Protein AF-A0A6A3JTX8-F1 (afdb_monomer_lite)

Radius of gyration: 49.93 Å; chains: 1; bounding box: 90×34×142 Å

Secondary structure (DSSP, 8-state):
---HHHHHHHHHHHHHHHHHHHHHHHHHHHHHHHHHHHHHHHHHHHHHHHHHHHHHHHHHHHHHHHHHHHHHHHHHHHHHHHHHHHHHHHHHHHHHHHHHHHHHTSTTHHHHHHHHHHHHHHTTSS---------------------

pLDDT: mean 86.21, std 19.25, range [38.44, 98.69]

Structure (mmCIF, N/CA/C/O backbone):
data_AF-A0A6A3JTX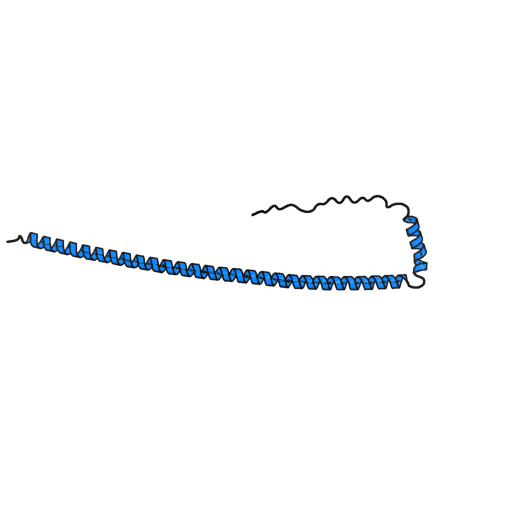8-F1
#
_entry.id   AF-A0A6A3JTX8-F1
#
loop_
_atom_site.group_PDB
_atom_site.id
_atom_site.type_symbol
_atom_site.label_atom_id
_atom_site.label_alt_id
_atom_site.label_comp_id
_atom_site.label_asym_id
_atom_site.label_entity_id
_atom_site.label_seq_id
_atom_site.pdbx_PDB_ins_code
_atom_site.Cartn_x
_atom_site.Cartn_y
_atom_site.Cartn_z
_atom_site.occupancy
_atom_site.B_iso_or_equiv
_atom_site.auth_seq_id
_atom_site.auth_comp_id
_atom_site.auth_asym_id
_atom_site.auth_atom_id
_atom_site.pdbx_PDB_model_num
ATOM 1 N N . MET A 1 1 ? 46.547 14.216 -71.319 1.00 57.12 1 MET A N 1
ATOM 2 C CA . MET A 1 1 ? 46.721 13.071 -70.399 1.00 57.12 1 MET A CA 1
ATOM 3 C C . MET A 1 1 ? 46.597 13.601 -68.983 1.00 57.12 1 MET A C 1
ATOM 5 O O . MET A 1 1 ? 47.344 14.509 -68.645 1.00 57.12 1 MET A O 1
ATOM 9 N N . GLU A 1 2 ? 45.640 13.118 -68.191 1.00 65.12 2 GLU A N 1
ATOM 10 C CA . GLU A 1 2 ? 45.572 13.474 -66.766 1.00 65.12 2 GLU A CA 1
ATOM 11 C C . GLU A 1 2 ? 46.778 12.906 -66.007 1.00 65.12 2 GLU A C 1
ATOM 13 O O . GLU A 1 2 ? 47.207 11.778 -66.258 1.00 65.12 2 GLU A O 1
ATOM 18 N N . SER A 1 3 ? 47.325 13.686 -65.069 1.00 81.56 3 SER A N 1
ATOM 19 C CA . SER A 1 3 ? 48.439 13.247 -64.223 1.00 81.56 3 SER A CA 1
ATOM 20 C C . SER A 1 3 ? 48.014 12.058 -63.343 1.00 81.56 3 SER A C 1
ATOM 22 O O . SER A 1 3 ? 47.000 12.154 -62.640 1.00 81.56 3 SER A O 1
ATOM 24 N N . PRO A 1 4 ? 48.803 10.968 -63.284 1.00 80.81 4 PRO A N 1
ATOM 25 C CA . PRO A 1 4 ? 48.540 9.811 -62.420 1.00 80.81 4 PRO A CA 1
ATOM 26 C C . PRO A 1 4 ? 48.347 10.178 -60.941 1.00 80.81 4 PRO A C 1
ATOM 28 O O . PRO A 1 4 ? 47.614 9.505 -60.212 1.00 80.81 4 PRO A O 1
ATOM 31 N N . PHE A 1 5 ? 48.976 11.270 -60.497 1.00 84.31 5 PHE A N 1
ATOM 32 C CA . PHE A 1 5 ? 48.828 11.797 -59.144 1.00 84.31 5 PHE A CA 1
ATOM 33 C C . PHE A 1 5 ? 47.414 12.327 -58.882 1.00 84.31 5 PHE A C 1
ATOM 35 O O . PHE A 1 5 ? 46.828 11.980 -57.858 1.00 84.31 5 PHE A O 1
ATOM 42 N N . HIS A 1 6 ? 46.828 13.088 -59.813 1.00 85.12 6 HIS A N 1
ATOM 43 C CA . HIS A 1 6 ? 45.470 13.625 -59.661 1.00 85.12 6 HIS A CA 1
ATOM 44 C C . HIS A 1 6 ? 44.418 12.512 -59.627 1.00 85.12 6 HIS A C 1
ATOM 46 O O . HIS A 1 6 ? 43.535 12.531 -58.771 1.00 85.12 6 HIS A O 1
ATOM 52 N N . SER A 1 7 ? 44.574 11.474 -60.456 1.00 88.56 7 SER A N 1
ATOM 53 C CA . SER A 1 7 ? 43.700 10.292 -60.416 1.00 88.56 7 SER A CA 1
ATOM 54 C C . SER A 1 7 ? 43.767 9.565 -59.064 1.00 88.56 7 SER A C 1
ATOM 56 O O . SER A 1 7 ? 42.744 9.161 -58.503 1.00 88.56 7 SER A O 1
ATOM 58 N N . ARG A 1 8 ? 44.971 9.427 -58.490 1.00 91.00 8 ARG A N 1
ATOM 59 C CA . ARG A 1 8 ? 45.164 8.766 -57.191 1.00 91.00 8 ARG A CA 1
ATOM 60 C C . ARG A 1 8 ? 44.580 9.583 -56.039 1.00 91.00 8 ARG A C 1
ATOM 62 O O . ARG A 1 8 ? 43.933 9.004 -55.169 1.00 91.00 8 ARG A O 1
ATOM 69 N N . VAL A 1 9 ? 44.764 10.903 -56.059 1.00 93.69 9 VAL A N 1
ATOM 70 C CA . VAL A 1 9 ? 44.169 11.825 -55.080 1.00 93.69 9 VAL A CA 1
ATOM 71 C C . VAL A 1 9 ? 42.642 11.782 -55.160 1.00 93.69 9 VAL A C 1
ATOM 73 O O . VAL A 1 9 ? 42.001 11.593 -54.131 1.00 93.69 9 VAL A O 1
ATOM 76 N N . GLY A 1 10 ? 42.050 11.815 -56.359 1.00 94.19 10 GLY A N 1
ATOM 77 C CA . GLY A 1 10 ? 40.594 11.713 -56.529 1.00 94.19 10 GLY A CA 1
ATOM 78 C C . GLY A 1 10 ? 39.995 10.425 -55.946 1.00 94.19 10 GLY A C 1
ATOM 79 O O . GLY A 1 10 ? 38.945 10.458 -55.309 1.00 94.19 10 GLY A O 1
ATOM 80 N N . LYS A 1 11 ? 40.687 9.283 -56.079 1.00 94.50 11 LYS A N 1
ATOM 81 C CA . LYS A 1 11 ? 40.272 8.010 -55.452 1.00 94.50 11 LYS A CA 1
ATOM 82 C C . LYS A 1 11 ? 40.367 8.025 -53.926 1.00 94.50 11 LYS A C 1
ATOM 84 O O . LYS A 1 11 ? 39.624 7.307 -53.264 1.00 94.50 11 LYS A O 1
ATOM 89 N N . VAL A 1 12 ? 41.325 8.755 -53.359 1.00 96.19 12 VAL A N 1
ATOM 90 C CA . VAL A 1 12 ? 41.446 8.905 -51.901 1.00 96.19 12 VAL A CA 1
ATOM 91 C C . VAL A 1 12 ? 40.333 9.803 -51.379 1.00 96.19 12 VAL A C 1
ATOM 93 O O . VAL A 1 12 ? 39.649 9.399 -50.448 1.00 96.19 12 VAL A O 1
ATOM 96 N N . VAL A 1 13 ? 40.099 10.950 -52.022 1.00 96.75 13 VAL A N 1
ATOM 97 C CA . VAL A 1 13 ? 39.017 11.877 -51.659 1.00 96.75 13 VAL A CA 1
ATOM 98 C C . VAL A 1 13 ? 37.669 11.162 -51.669 1.00 96.75 13 VAL A C 1
ATOM 100 O O . VAL A 1 13 ? 36.964 11.218 -50.672 1.00 96.75 13 VAL A O 1
ATOM 103 N N . ARG A 1 14 ? 37.361 10.400 -52.728 1.00 96.50 14 ARG A N 1
ATOM 104 C CA . ARG A 1 14 ? 36.105 9.638 -52.799 1.00 96.50 14 ARG A CA 1
ATOM 105 C C . ARG A 1 14 ? 35.955 8.647 -51.643 1.00 96.50 14 ARG A C 1
ATOM 107 O O . ARG A 1 14 ? 34.937 8.658 -50.978 1.00 96.50 14 ARG A O 1
ATOM 114 N N . ARG A 1 15 ? 37.001 7.870 -51.337 1.00 97.44 15 ARG A N 1
ATOM 115 C CA . ARG A 1 15 ? 36.975 6.921 -50.208 1.00 97.44 15 ARG A CA 1
ATOM 116 C C . ARG A 1 15 ? 36.782 7.599 -48.853 1.00 97.44 15 ARG A C 1
ATOM 118 O O . ARG A 1 15 ? 36.198 6.997 -47.962 1.00 97.44 15 ARG A O 1
ATOM 125 N N . ILE A 1 16 ? 37.319 8.807 -48.681 1.00 97.38 16 ILE A N 1
ATOM 126 C CA . ILE A 1 16 ? 37.116 9.590 -47.459 1.00 97.38 16 ILE A CA 1
ATOM 127 C C . ILE A 1 16 ? 35.659 10.047 -47.378 1.00 97.38 16 ILE A C 1
ATOM 129 O O . ILE A 1 16 ? 35.053 9.864 -46.331 1.00 97.38 16 ILE A O 1
ATOM 133 N N . SER A 1 17 ? 35.097 10.579 -48.468 1.00 97.81 17 SER A N 1
ATOM 134 C CA . SER A 1 17 ? 33.680 10.957 -48.537 1.00 97.81 17 SER A CA 1
ATOM 135 C C . SER A 1 17 ? 32.763 9.772 -48.239 1.00 97.81 17 SER A C 1
ATOM 137 O O . SER A 1 17 ? 31.964 9.865 -47.319 1.00 97.81 17 SER A O 1
ATOM 139 N N . ASP A 1 18 ? 32.970 8.629 -48.900 1.00 98.06 18 ASP A N 1
ATOM 140 C CA . ASP A 1 18 ? 32.164 7.422 -48.676 1.00 98.06 18 ASP A CA 1
ATOM 141 C C . ASP A 1 18 ? 32.202 6.983 -47.198 1.00 98.06 18 ASP A C 1
ATOM 143 O O . ASP A 1 18 ? 31.198 6.555 -46.634 1.00 98.06 18 ASP A O 1
ATOM 147 N N . LYS A 1 19 ? 33.367 7.107 -46.541 1.00 98.06 19 LYS A N 1
ATOM 148 C CA . LYS A 1 19 ? 33.506 6.786 -45.115 1.00 98.06 19 LYS A CA 1
ATOM 149 C C . LYS A 1 19 ? 32.852 7.810 -44.198 1.00 98.06 19 LYS A C 1
ATOM 151 O O . LYS A 1 19 ? 32.363 7.418 -43.144 1.00 98.06 19 LYS A O 1
ATOM 156 N N . LEU A 1 20 ? 32.863 9.090 -44.561 1.00 98.00 20 LEU A N 1
ATOM 157 C CA . LEU A 1 20 ? 32.146 10.119 -43.810 1.00 98.00 20 LEU A CA 1
ATOM 158 C C . LEU A 1 20 ? 30.639 9.868 -43.864 1.00 98.00 20 LEU A C 1
ATOM 160 O O . LEU A 1 20 ? 30.017 9.865 -42.806 1.00 98.00 20 LEU A O 1
ATOM 164 N N . ASP A 1 21 ? 30.100 9.552 -45.041 1.00 98.12 21 ASP A N 1
ATOM 165 C CA . ASP A 1 21 ? 28.678 9.235 -45.217 1.00 98.12 21 ASP A CA 1
ATOM 166 C C . ASP A 1 21 ? 28.279 7.987 -44.404 1.00 98.12 21 ASP A C 1
ATOM 168 O O . ASP A 1 21 ? 27.245 7.965 -43.738 1.00 98.12 21 ASP A O 1
ATOM 172 N N . GLU A 1 22 ? 29.128 6.953 -44.392 1.00 98.31 22 GLU A N 1
ATOM 173 C CA . GLU A 1 22 ? 28.915 5.741 -43.588 1.00 98.31 22 GLU A CA 1
ATOM 174 C C . GLU A 1 22 ? 28.920 6.034 -42.079 1.00 98.31 22 GLU A C 1
ATOM 176 O O . GLU A 1 22 ? 28.073 5.523 -41.343 1.00 98.31 22 GLU A O 1
ATOM 181 N N . TYR A 1 23 ? 29.853 6.866 -41.600 1.00 98.38 23 TYR A N 1
ATOM 182 C CA . TYR A 1 23 ? 29.888 7.261 -40.191 1.00 98.38 23 TYR A CA 1
ATOM 183 C C . TYR A 1 23 ? 28.702 8.140 -39.808 1.00 98.38 23 TYR A C 1
ATOM 185 O O . TYR A 1 23 ? 28.153 7.961 -38.722 1.00 98.38 23 TYR A O 1
ATOM 193 N N . GLU A 1 24 ? 28.297 9.067 -40.674 1.00 98.44 24 GLU A N 1
ATOM 194 C CA . GLU A 1 24 ? 27.121 9.904 -40.452 1.00 98.44 24 GLU A CA 1
ATOM 195 C C . GLU A 1 24 ? 25.865 9.039 -40.315 1.00 98.44 24 GLU A C 1
ATOM 197 O O . GLU A 1 24 ? 25.154 9.154 -39.315 1.00 98.44 24 GLU A O 1
ATOM 202 N N . ALA A 1 25 ? 25.654 8.099 -41.242 1.00 98.25 25 ALA A N 1
ATOM 203 C CA . ALA A 1 25 ? 24.542 7.156 -41.177 1.00 98.25 25 ALA A CA 1
ATOM 204 C C . ALA A 1 25 ? 24.569 6.327 -39.880 1.00 98.25 25 ALA A C 1
ATOM 206 O O . ALA A 1 25 ? 23.567 6.255 -39.170 1.00 98.25 25 ALA A O 1
ATOM 207 N N . ALA A 1 26 ? 25.729 5.775 -39.511 1.00 98.44 26 ALA A N 1
ATOM 208 C CA . ALA A 1 26 ? 25.868 4.977 -38.293 1.00 98.44 26 ALA A CA 1
ATOM 209 C C . ALA A 1 26 ? 25.581 5.782 -37.012 1.00 98.44 26 ALA A C 1
ATOM 211 O O . ALA A 1 26 ? 24.988 5.263 -36.062 1.00 98.44 26 ALA A O 1
ATOM 212 N N . VAL A 1 27 ? 25.991 7.053 -36.969 1.00 98.44 27 VAL A N 1
ATOM 213 C CA . VAL A 1 27 ? 25.709 7.948 -35.840 1.00 98.44 27 VAL A CA 1
ATOM 214 C C . VAL A 1 27 ? 24.215 8.247 -35.757 1.00 98.44 27 VAL A C 1
ATOM 216 O O . VAL A 1 27 ? 23.648 8.156 -34.667 1.00 98.44 27 VAL A O 1
ATOM 219 N N . VAL A 1 28 ? 23.567 8.559 -36.883 1.00 98.50 28 VAL A N 1
ATOM 220 C CA . VAL A 1 28 ? 22.118 8.800 -36.938 1.00 98.50 28 VAL A CA 1
ATOM 221 C C . VAL A 1 28 ? 21.345 7.573 -36.452 1.00 98.50 28 VAL A C 1
ATOM 223 O O . VAL A 1 28 ? 20.520 7.703 -35.546 1.00 98.50 28 VAL A O 1
ATOM 226 N N . ASP A 1 29 ? 21.666 6.384 -36.963 1.00 98.56 29 ASP A N 1
ATOM 227 C CA . ASP A 1 29 ? 21.023 5.130 -36.556 1.00 98.56 29 ASP A CA 1
ATOM 228 C C . ASP A 1 29 ? 21.189 4.867 -35.054 1.00 98.56 29 ASP A C 1
ATOM 230 O O . ASP A 1 29 ? 20.232 4.512 -34.357 1.00 98.56 29 ASP A O 1
ATOM 234 N N . HIS A 1 30 ? 22.390 5.100 -34.515 1.00 98.50 30 HIS A N 1
ATOM 235 C CA . HIS A 1 30 ? 22.645 4.944 -33.087 1.00 98.50 30 HIS A CA 1
ATOM 236 C C . HIS A 1 30 ? 21.848 5.951 -32.243 1.00 98.50 30 HIS A C 1
ATOM 238 O O . HIS A 1 30 ? 21.279 5.580 -31.213 1.00 98.50 30 HIS A O 1
ATOM 244 N N . TYR A 1 31 ? 21.765 7.216 -32.667 1.00 98.50 31 TYR A N 1
ATOM 245 C CA . TYR A 1 31 ? 20.957 8.228 -31.980 1.00 98.50 31 TYR A CA 1
ATOM 246 C C . TYR A 1 31 ? 19.473 7.860 -31.959 1.00 98.50 31 TYR A C 1
ATOM 248 O O . TYR A 1 31 ? 18.834 7.985 -30.910 1.00 98.50 31 TYR A O 1
ATOM 256 N N . VAL A 1 32 ? 18.937 7.361 -33.076 1.00 98.56 32 VAL A N 1
ATOM 257 C CA . VAL A 1 32 ? 17.554 6.872 -33.155 1.00 98.56 32 VAL A CA 1
ATOM 258 C C . VAL A 1 32 ? 17.347 5.708 -32.186 1.00 98.56 32 VAL A C 1
ATOM 260 O O . VAL A 1 32 ? 16.447 5.764 -31.346 1.00 98.56 32 VAL A O 1
ATOM 263 N N . ALA A 1 33 ? 18.226 4.702 -32.210 1.00 98.62 33 ALA A N 1
ATOM 264 C CA . ALA A 1 33 ? 18.126 3.536 -31.333 1.00 98.62 33 ALA A CA 1
ATOM 265 C C . ALA A 1 33 ? 18.173 3.908 -29.837 1.00 98.62 33 ALA A C 1
ATOM 267 O O . ALA A 1 33 ? 17.398 3.385 -29.026 1.00 98.62 33 ALA A O 1
ATOM 268 N N . VAL A 1 34 ? 19.051 4.842 -29.453 1.00 98.62 34 VAL A N 1
ATOM 269 C CA . VAL A 1 34 ? 19.121 5.360 -28.078 1.00 98.62 34 VAL A CA 1
ATOM 270 C C . VAL A 1 34 ? 17.844 6.116 -27.710 1.00 98.62 34 VAL A C 1
ATOM 272 O O . VAL A 1 34 ? 17.304 5.893 -26.624 1.00 98.62 34 VAL A O 1
ATOM 275 N N . GLY A 1 35 ? 17.325 6.965 -28.602 1.00 98.69 35 GLY A N 1
ATOM 276 C CA . GLY A 1 35 ? 16.077 7.701 -28.386 1.00 98.69 35 GLY A CA 1
ATOM 277 C C . GLY A 1 35 ? 14.874 6.779 -28.166 1.00 98.69 35 GLY A C 1
ATOM 278 O O . GLY A 1 35 ? 14.095 6.968 -27.225 1.00 98.69 35 GLY A O 1
ATOM 279 N N . GLU A 1 36 ? 14.756 5.722 -28.969 1.00 98.62 36 GLU A N 1
ATOM 280 C CA . GLU A 1 36 ? 13.719 4.700 -28.806 1.00 98.62 36 GLU A CA 1
ATOM 281 C C . GLU A 1 36 ? 13.867 3.932 -27.488 1.00 98.62 36 GLU A C 1
ATOM 283 O O . GLU A 1 36 ? 12.884 3.697 -26.779 1.00 98.62 36 GLU A O 1
ATOM 288 N N . SER A 1 37 ? 15.098 3.558 -27.125 1.00 98.50 37 SER A N 1
ATOM 289 C CA . SER A 1 37 ? 15.391 2.862 -25.868 1.00 98.50 37 SER A CA 1
ATOM 290 C C . SER A 1 37 ? 15.043 3.714 -24.643 1.00 98.50 37 SER A C 1
ATOM 292 O O . SER A 1 37 ? 14.426 3.220 -23.688 1.00 98.50 37 SER A O 1
ATOM 294 N N . LEU A 1 38 ? 15.370 5.008 -24.685 1.00 98.56 38 LEU A N 1
ATOM 295 C CA . LEU A 1 38 ? 15.036 5.963 -23.635 1.00 98.56 38 LEU A CA 1
ATOM 296 C C . LEU A 1 38 ? 13.519 6.127 -23.503 1.00 98.56 38 LEU A C 1
ATOM 298 O O . LEU A 1 38 ? 12.987 6.006 -22.400 1.00 98.56 38 LEU A O 1
ATOM 302 N N . THR A 1 39 ? 12.816 6.309 -24.623 1.00 98.56 39 THR A N 1
ATOM 303 C CA . THR A 1 39 ? 11.349 6.432 -24.654 1.00 98.56 3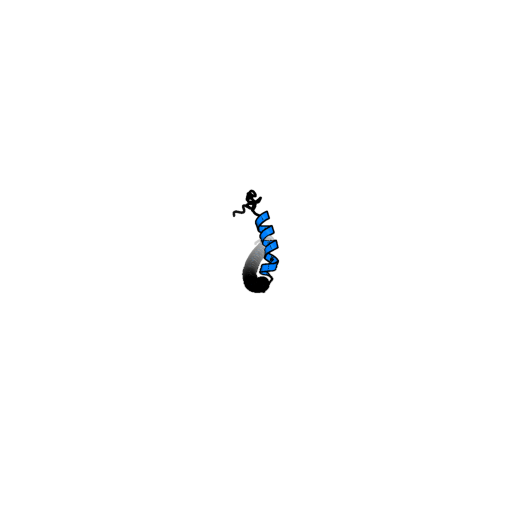9 THR A CA 1
ATOM 304 C C . THR A 1 39 ? 10.674 5.190 -24.070 1.00 98.56 39 THR A C 1
ATOM 306 O O . THR A 1 39 ? 9.797 5.291 -23.208 1.00 98.56 39 THR A O 1
ATOM 309 N N . ARG A 1 40 ? 11.133 3.996 -24.466 1.00 98.56 40 ARG A N 1
ATOM 310 C CA . ARG A 1 40 ? 10.622 2.715 -23.958 1.00 98.56 40 ARG A CA 1
ATOM 311 C C . ARG A 1 40 ? 10.876 2.554 -22.460 1.00 98.56 40 ARG A C 1
ATOM 313 O O . ARG A 1 40 ? 10.002 2.099 -21.720 1.00 98.56 40 ARG A O 1
ATOM 320 N N . THR A 1 41 ? 12.064 2.934 -21.998 1.00 98.44 41 THR A N 1
ATOM 321 C CA . THR A 1 41 ? 12.422 2.863 -20.577 1.00 98.44 41 THR A CA 1
ATOM 322 C C . THR A 1 41 ? 11.584 3.826 -19.748 1.00 98.44 41 THR A C 1
ATOM 324 O O . THR A 1 41 ? 11.070 3.424 -18.704 1.00 98.44 41 THR A O 1
ATOM 327 N N . HIS A 1 42 ? 11.389 5.051 -20.234 1.00 98.50 42 HIS A N 1
ATOM 328 C CA . HIS A 1 42 ? 10.546 6.053 -19.595 1.00 98.50 42 HIS A CA 1
ATOM 329 C C . HIS A 1 42 ? 9.098 5.564 -19.449 1.00 98.50 42 HIS A C 1
ATOM 331 O O . HIS A 1 42 ? 8.549 5.616 -18.349 1.00 98.50 42 HIS A O 1
ATOM 337 N N . GLY A 1 43 ? 8.507 5.005 -20.515 1.00 98.62 43 GLY A N 1
ATOM 338 C CA . GLY A 1 43 ? 7.167 4.407 -20.463 1.00 98.62 43 GLY A CA 1
ATOM 339 C C . GLY A 1 43 ? 7.062 3.315 -19.397 1.00 98.62 43 GLY A C 1
ATOM 340 O O . GLY A 1 43 ? 6.243 3.403 -18.489 1.00 98.62 43 GLY A O 1
ATOM 341 N N . ARG A 1 44 ? 7.991 2.352 -19.405 1.00 98.56 44 ARG A N 1
ATOM 342 C CA . ARG A 1 44 ? 8.008 1.257 -18.422 1.00 98.56 44 ARG A CA 1
ATOM 343 C C . ARG A 1 44 ? 8.155 1.742 -16.975 1.00 98.56 44 ARG A C 1
ATOM 345 O O . ARG A 1 44 ? 7.590 1.130 -16.070 1.00 98.56 44 ARG A O 1
ATOM 352 N N . VAL A 1 45 ? 8.949 2.785 -16.730 1.00 98.62 45 VAL A N 1
ATOM 353 C CA . VAL A 1 45 ? 9.095 3.373 -15.387 1.00 98.62 45 VAL A CA 1
ATOM 354 C C . VAL A 1 45 ? 7.794 4.046 -14.959 1.00 98.62 45 VAL A C 1
ATOM 356 O O . VAL A 1 45 ? 7.331 3.791 -13.849 1.00 98.62 45 VAL A O 1
ATOM 359 N N . LYS A 1 46 ? 7.171 4.830 -15.844 1.00 98.56 46 LYS A N 1
ATOM 360 C CA . LYS A 1 46 ? 5.875 5.470 -15.593 1.00 98.56 46 LYS A CA 1
ATOM 361 C C . LYS A 1 46 ? 4.779 4.443 -15.285 1.00 98.56 46 LYS A C 1
ATOM 363 O O . LYS A 1 46 ? 4.055 4.596 -14.303 1.00 98.56 46 LYS A O 1
ATOM 368 N N . ASP A 1 47 ? 4.694 3.367 -16.060 1.00 98.50 47 ASP A N 1
ATOM 369 C CA . ASP A 1 47 ? 3.685 2.316 -15.869 1.00 98.50 47 ASP A CA 1
ATOM 370 C C . ASP A 1 47 ? 3.885 1.569 -14.544 1.00 98.50 47 ASP A C 1
ATOM 372 O O . ASP A 1 47 ? 2.934 1.255 -13.826 1.00 98.50 47 ASP A O 1
ATOM 376 N N . LYS A 1 48 ? 5.144 1.314 -14.165 1.00 98.44 48 LYS A N 1
ATOM 377 C CA . LYS A 1 48 ? 5.461 0.722 -12.860 1.00 98.44 48 LYS A CA 1
ATOM 378 C C . LYS A 1 48 ? 5.104 1.650 -11.708 1.00 98.44 48 LYS A C 1
ATOM 380 O O . LYS A 1 48 ? 4.564 1.172 -10.715 1.00 98.44 48 LYS A O 1
ATOM 385 N N . LEU A 1 49 ? 5.411 2.940 -11.838 1.00 98.50 49 LEU A N 1
ATOM 386 C CA . LEU A 1 49 ? 5.114 3.935 -10.814 1.00 98.50 49 LEU A CA 1
ATOM 387 C C . LEU A 1 49 ? 3.604 4.040 -10.585 1.00 98.50 49 LEU A C 1
ATOM 389 O O . LEU A 1 49 ? 3.155 3.849 -9.462 1.00 98.50 49 LEU A O 1
ATOM 393 N N . THR A 1 50 ? 2.829 4.220 -11.655 1.00 98.38 50 THR A N 1
ATOM 394 C CA . THR A 1 50 ? 1.357 4.287 -11.595 1.00 98.38 50 THR A CA 1
ATOM 395 C C . THR A 1 50 ? 0.739 3.007 -11.029 1.00 98.38 50 THR A C 1
ATOM 397 O O . THR A 1 50 ? -0.146 3.060 -10.180 1.00 98.38 50 THR A O 1
ATOM 400 N N . THR A 1 51 ? 1.253 1.835 -11.414 1.00 98.56 51 THR A N 1
ATOM 401 C CA . THR A 1 51 ? 0.808 0.555 -10.837 1.00 98.56 51 THR A CA 1
ATOM 402 C C . THR A 1 51 ? 1.084 0.482 -9.334 1.00 98.56 51 THR A C 1
ATOM 404 O O . THR A 1 51 ? 0.265 -0.034 -8.574 1.00 98.56 51 THR A O 1
ATOM 407 N N . HIS A 1 52 ? 2.253 0.950 -8.892 1.00 98.38 52 HIS A N 1
ATOM 408 C CA . HIS A 1 52 ? 2.632 0.908 -7.483 1.00 98.38 52 HIS A CA 1
ATOM 409 C C . HIS A 1 52 ? 1.832 1.913 -6.648 1.00 98.38 52 HIS A C 1
ATOM 411 O O . HIS A 1 52 ? 1.420 1.588 -5.538 1.00 98.38 52 HIS A O 1
ATOM 417 N N . GLU A 1 53 ? 1.572 3.097 -7.199 1.00 98.50 53 GLU A N 1
ATOM 418 C CA . GLU A 1 53 ? 0.707 4.117 -6.609 1.00 98.50 53 GLU A CA 1
ATOM 419 C C . GLU A 1 53 ? -0.714 3.582 -6.404 1.00 98.50 53 GLU A C 1
ATOM 421 O O . GLU A 1 53 ? -1.226 3.623 -5.287 1.00 98.50 53 GLU A O 1
ATOM 426 N N . GLN A 1 54 ? -1.304 2.949 -7.425 1.00 98.44 54 GLN A N 1
ATOM 427 C CA . GLN A 1 54 ? -2.636 2.352 -7.303 1.00 98.44 54 GLN A CA 1
ATOM 428 C C . GLN A 1 54 ? -2.678 1.235 -6.253 1.00 98.44 54 GLN A C 1
ATOM 430 O O . GLN A 1 54 ? -3.614 1.155 -5.459 1.00 98.44 54 GLN A O 1
ATOM 435 N N . LYS A 1 55 ? -1.665 0.358 -6.230 1.00 98.44 55 LYS A N 1
ATOM 436 C CA . LYS A 1 55 ? -1.578 -0.707 -5.220 1.00 98.44 55 LYS A CA 1
ATOM 437 C C . LYS A 1 55 ? -1.485 -0.140 -3.809 1.00 98.44 55 LYS A C 1
ATOM 439 O O . LYS A 1 55 ? -2.105 -0.694 -2.905 1.00 98.44 55 LYS A O 1
ATOM 444 N N . LEU A 1 56 ? -0.718 0.933 -3.628 1.00 98.50 56 LEU A N 1
ATOM 445 C CA . LEU A 1 56 ? -0.572 1.585 -2.335 1.00 98.50 56 LEU A CA 1
ATOM 446 C C . LEU A 1 56 ? -1.880 2.256 -1.902 1.00 98.50 56 LEU A C 1
ATOM 448 O O . LEU A 1 56 ? -2.291 2.037 -0.768 1.00 98.50 56 LEU A O 1
ATOM 452 N N . SER A 1 57 ? -2.561 2.976 -2.801 1.00 98.38 57 SER A N 1
ATOM 453 C CA . SER A 1 57 ? -3.882 3.569 -2.529 1.00 98.38 57 SER A CA 1
ATOM 454 C C . SER A 1 57 ? -4.878 2.507 -2.071 1.00 98.38 57 SER A C 1
ATOM 456 O O . SER A 1 57 ? -5.423 2.598 -0.975 1.00 98.38 57 SER A O 1
ATOM 458 N N . ASN A 1 58 ? -5.014 1.423 -2.843 1.00 98.31 58 ASN A N 1
ATOM 459 C CA . ASN A 1 58 ? -5.922 0.326 -2.506 1.00 98.31 58 ASN A CA 1
ATOM 460 C C . ASN A 1 58 ? -5.578 -0.317 -1.152 1.00 98.31 58 ASN A C 1
ATOM 462 O O . ASN A 1 58 ? -6.464 -0.756 -0.421 1.00 98.31 58 ASN A O 1
ATOM 466 N N . HIS A 1 59 ? -4.287 -0.421 -0.819 1.00 98.31 59 HIS A N 1
ATOM 467 C CA . HIS A 1 59 ? -3.860 -0.993 0.453 1.00 98.31 59 HIS A CA 1
ATOM 468 C C . HIS A 1 59 ? -4.167 -0.067 1.635 1.00 98.31 59 HIS A C 1
ATOM 470 O O . HIS A 1 59 ? -4.603 -0.551 2.677 1.00 98.31 59 HIS A O 1
ATOM 476 N N . ILE A 1 60 ? -3.977 1.244 1.467 1.00 98.38 60 ILE A N 1
ATOM 477 C CA . ILE A 1 60 ? -4.337 2.251 2.471 1.00 98.38 60 ILE A CA 1
ATOM 478 C C . ILE A 1 60 ? -5.846 2.220 2.718 1.00 98.38 60 ILE A C 1
ATOM 480 O O . ILE A 1 60 ? -6.251 2.029 3.860 1.00 98.38 60 ILE A O 1
ATOM 484 N N . GLU A 1 61 ? -6.662 2.283 1.665 1.00 98.12 61 GLU A N 1
ATOM 485 C CA . GLU A 1 61 ? -8.128 2.217 1.767 1.00 98.12 61 GLU A CA 1
ATOM 486 C C . GLU A 1 61 ? -8.593 0.946 2.495 1.00 98.12 61 GLU A C 1
ATOM 488 O O . GLU A 1 61 ? -9.464 0.987 3.366 1.00 98.12 61 GLU A O 1
ATOM 493 N N . HIS A 1 62 ? -7.979 -0.199 2.183 1.00 98.25 62 HIS A N 1
ATOM 494 C CA . HIS A 1 62 ? -8.290 -1.456 2.856 1.00 98.25 62 HIS A CA 1
ATOM 495 C C . HIS A 1 62 ? -7.925 -1.431 4.347 1.00 98.25 62 HIS A C 1
ATOM 497 O O . HIS A 1 62 ? -8.713 -1.880 5.182 1.00 98.25 62 HIS A O 1
ATOM 503 N N . CYS A 1 63 ? -6.747 -0.907 4.692 1.00 97.88 63 CYS A N 1
ATOM 504 C CA . CYS A 1 63 ? -6.301 -0.777 6.077 1.00 97.88 63 CYS A CA 1
ATOM 505 C C . CYS A 1 63 ? -7.193 0.184 6.871 1.00 97.88 63 CYS A C 1
ATOM 507 O O . CYS A 1 63 ? -7.583 -0.138 7.992 1.00 97.88 63 CYS A O 1
ATOM 509 N N . GLU A 1 64 ? -7.561 1.325 6.291 1.00 98.31 64 GLU A N 1
ATOM 510 C CA . GLU A 1 64 ? -8.482 2.284 6.901 1.00 98.31 64 GLU A CA 1
ATOM 511 C C . GLU A 1 64 ? -9.843 1.641 7.177 1.00 98.31 64 GLU A C 1
ATOM 513 O O . GLU A 1 64 ? -10.336 1.700 8.305 1.00 98.31 64 GLU A O 1
ATOM 518 N N . ALA A 1 65 ? -10.412 0.938 6.193 1.00 98.06 65 ALA A N 1
ATOM 519 C CA . ALA A 1 65 ? -11.671 0.222 6.366 1.00 98.06 65 ALA A CA 1
ATOM 520 C C . ALA A 1 65 ? -11.578 -0.860 7.457 1.00 98.06 65 ALA A C 1
ATOM 522 O O . ALA A 1 65 ? -12.484 -0.993 8.281 1.00 98.06 65 ALA A O 1
ATOM 523 N N . ALA A 1 66 ? -10.478 -1.617 7.502 1.00 98.31 66 ALA A N 1
ATOM 524 C CA . ALA A 1 66 ? -10.257 -2.635 8.526 1.00 98.31 66 ALA A CA 1
ATOM 525 C C . ALA A 1 66 ? -10.169 -2.027 9.937 1.00 98.31 66 ALA A C 1
ATOM 527 O O . ALA A 1 66 ? -10.781 -2.552 10.870 1.00 98.31 66 ALA A O 1
ATOM 528 N N . ILE A 1 67 ? -9.461 -0.903 10.090 1.00 98.19 67 ILE A N 1
ATOM 529 C CA . ILE A 1 67 ? -9.350 -0.179 11.362 1.00 98.19 67 ILE A CA 1
ATOM 530 C C . ILE A 1 67 ? -10.718 0.342 11.798 1.00 98.19 67 ILE A C 1
ATOM 532 O O . ILE A 1 67 ? -11.115 0.108 12.938 1.00 98.19 67 ILE A O 1
ATOM 536 N N . VAL A 1 68 ? -11.462 0.998 10.903 1.00 98.38 68 VAL A N 1
ATOM 537 C CA . VAL A 1 68 ? -12.806 1.514 11.203 1.00 98.38 68 VAL A CA 1
ATO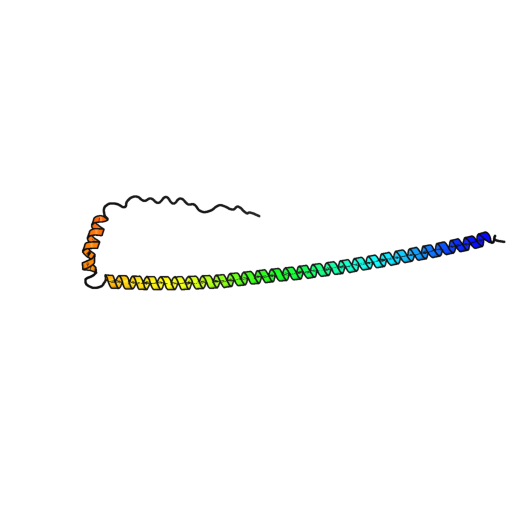M 538 C C . VAL A 1 68 ? -13.727 0.383 11.648 1.00 98.38 68 VAL A C 1
ATOM 540 O O . VAL A 1 68 ? -14.351 0.487 12.701 1.00 98.38 68 VAL A O 1
ATOM 543 N N . ASN A 1 69 ? -13.758 -0.729 10.913 1.00 98.19 69 ASN A N 1
ATOM 544 C CA . ASN A 1 69 ? -14.583 -1.883 11.268 1.00 98.19 69 ASN A CA 1
ATOM 545 C C . ASN A 1 69 ? -14.201 -2.466 12.636 1.00 98.19 69 ASN A C 1
ATOM 547 O O . ASN A 1 69 ? -15.077 -2.775 13.445 1.00 98.19 69 ASN A O 1
ATOM 551 N N . SER A 1 70 ? -12.900 -2.577 12.921 1.00 98.12 70 SER A N 1
ATOM 552 C CA . SER A 1 70 ? -12.412 -3.052 14.218 1.00 98.12 70 SER A CA 1
ATOM 553 C C . SER A 1 70 ? -12.806 -2.107 15.354 1.00 98.12 70 SER A C 1
ATOM 555 O O . SER A 1 70 ? -13.270 -2.566 16.395 1.00 98.12 70 SER A O 1
ATOM 557 N N . CYS A 1 71 ? -12.638 -0.796 15.173 1.00 97.62 71 CYS A N 1
ATOM 558 C CA . CYS A 1 71 ? -13.006 0.205 16.172 1.00 97.62 71 CYS A CA 1
ATOM 559 C C . CYS A 1 71 ? -14.513 0.202 16.445 1.00 97.62 71 CYS A C 1
ATOM 561 O O . CYS A 1 71 ? -14.913 0.223 17.607 1.00 97.62 71 CYS A O 1
ATOM 563 N N . THR A 1 72 ? -15.338 0.117 15.399 1.00 98.19 72 THR A N 1
ATOM 564 C CA . THR A 1 72 ? -16.797 0.016 15.526 1.00 98.19 72 THR A CA 1
ATOM 565 C C . THR A 1 72 ? -17.189 -1.232 16.308 1.00 98.19 72 THR A C 1
ATOM 567 O O . THR A 1 72 ? -17.885 -1.122 17.313 1.00 98.19 72 THR A O 1
ATOM 570 N N . SER A 1 73 ? -16.667 -2.404 15.931 1.00 98.25 73 SER A N 1
ATOM 571 C CA . SER A 1 73 ? -16.966 -3.661 16.627 1.00 98.25 73 SER A CA 1
ATOM 572 C C . SER A 1 73 ? -16.551 -3.618 18.103 1.00 98.25 73 SER A C 1
ATOM 574 O O . SER A 1 73 ? -17.330 -3.984 18.985 1.00 98.25 73 SER A O 1
ATOM 576 N N . VAL A 1 74 ? -15.349 -3.116 18.406 1.00 98.44 74 VAL A N 1
ATOM 577 C CA . VAL A 1 74 ? -14.890 -2.954 19.794 1.00 98.44 74 VAL A CA 1
ATOM 578 C C . VAL A 1 74 ? -15.781 -1.970 20.560 1.00 98.44 74 VAL A C 1
ATOM 580 O O . VAL A 1 74 ? -16.137 -2.243 21.708 1.00 98.44 74 VAL A O 1
ATOM 583 N N . GLY A 1 75 ? -16.179 -0.860 19.937 1.00 98.44 75 GLY A N 1
ATOM 584 C CA . GLY A 1 75 ? -17.086 0.130 20.522 1.00 98.44 75 GLY A CA 1
ATOM 585 C C . GLY A 1 75 ? -18.470 -0.440 20.849 1.00 98.44 75 GLY A C 1
ATOM 586 O O . GLY A 1 75 ? -19.000 -0.200 21.938 1.00 98.44 75 GLY A O 1
ATOM 587 N N . GLU A 1 76 ? -19.032 -1.254 19.957 1.00 98.38 76 GLU A N 1
ATOM 588 C CA . GLU A 1 76 ? -20.296 -1.966 20.176 1.00 98.38 76 GLU A CA 1
ATOM 589 C C . GLU A 1 76 ? -20.183 -2.968 21.333 1.00 98.38 76 GLU A C 1
ATOM 591 O O . GLU A 1 76 ? -21.014 -2.968 22.246 1.00 98.38 76 GLU A O 1
ATOM 596 N N . HIS A 1 77 ? -19.118 -3.775 21.362 1.00 98.31 77 HIS A N 1
ATOM 597 C CA . HIS A 1 77 ? -18.869 -4.721 22.453 1.00 98.31 77 HIS A CA 1
ATOM 598 C C . HIS A 1 77 ? -18.684 -4.028 23.807 1.00 98.31 77 HIS A C 1
ATOM 600 O O . HIS A 1 77 ? -19.156 -4.536 24.835 1.00 98.31 77 HIS A O 1
ATOM 606 N N . LEU A 1 78 ? -18.015 -2.874 23.824 1.00 98.44 78 LEU A N 1
ATOM 607 C CA . LEU A 1 78 ? -17.819 -2.081 25.031 1.00 98.44 78 LEU A CA 1
ATOM 608 C C . LEU A 1 78 ? -19.148 -1.510 25.534 1.00 98.44 78 LEU A C 1
ATOM 610 O O . LEU A 1 78 ? -19.467 -1.684 26.710 1.00 98.44 78 LEU A O 1
ATOM 614 N N . THR A 1 79 ? -19.948 -0.922 24.641 1.00 98.19 79 THR A N 1
ATOM 615 C CA . THR A 1 79 ? -21.291 -0.405 24.955 1.00 98.19 79 THR A CA 1
ATOM 616 C C . THR A 1 79 ? -22.178 -1.506 25.533 1.00 98.19 79 THR A C 1
ATOM 618 O O . THR A 1 79 ? -22.727 -1.355 26.625 1.00 98.19 79 THR A O 1
ATOM 621 N N . HIS A 1 80 ? -22.230 -2.668 24.878 1.00 98.38 80 HIS A N 1
ATOM 622 C CA . HIS A 1 80 ? -23.013 -3.806 25.357 1.00 98.38 80 HIS A CA 1
ATOM 623 C C . HIS A 1 80 ? -22.541 -4.309 26.732 1.00 98.38 80 HIS A C 1
ATOM 625 O O . HIS A 1 80 ? -23.335 -4.642 27.616 1.00 98.38 80 HIS A O 1
ATOM 631 N N . THR A 1 81 ? -21.224 -4.349 26.950 1.00 98.25 81 THR A N 1
ATOM 632 C CA . THR A 1 81 ? -20.656 -4.748 28.242 1.00 98.25 81 THR A CA 1
ATOM 633 C C . THR A 1 81 ? -21.006 -3.746 29.338 1.00 98.25 81 THR A C 1
ATOM 635 O O . THR A 1 81 ? -21.354 -4.166 30.445 1.00 98.25 81 THR A O 1
ATOM 638 N N . GLN A 1 82 ? -20.945 -2.449 29.037 1.00 98.44 82 GLN A N 1
ATOM 639 C CA . GLN A 1 82 ? -21.302 -1.374 29.956 1.00 98.44 82 GLN A CA 1
ATOM 640 C C . GLN A 1 82 ? -22.775 -1.454 30.371 1.00 98.44 82 GLN A C 1
ATOM 642 O O . GLN A 1 82 ? -23.066 -1.403 31.566 1.00 98.44 82 GLN A O 1
ATOM 647 N N . GLU A 1 83 ? -23.694 -1.641 29.423 1.00 98.44 83 GLU A N 1
ATOM 648 C CA . GLU A 1 83 ? -25.126 -1.812 29.710 1.00 98.44 83 GLU A CA 1
ATOM 649 C C . GLU A 1 83 ? -25.374 -3.012 30.624 1.00 98.44 83 GLU A C 1
ATOM 651 O O . GLU A 1 83 ? -25.978 -2.885 31.689 1.00 98.44 83 GLU A O 1
ATOM 656 N N . ARG A 1 84 ? -24.794 -4.167 30.288 1.00 98.12 84 ARG A N 1
ATOM 657 C CA . ARG A 1 84 ? -24.931 -5.382 31.098 1.00 98.12 84 ARG A CA 1
ATOM 658 C C . ARG A 1 84 ? -24.389 -5.208 32.520 1.00 98.12 84 ARG A C 1
ATOM 660 O O . ARG A 1 84 ? -24.924 -5.794 33.463 1.00 98.12 84 ARG A O 1
ATOM 667 N N . LEU A 1 85 ? -23.295 -4.464 32.695 1.00 98.38 85 LEU A N 1
ATOM 668 C CA . LEU A 1 85 ? -22.748 -4.163 34.020 1.00 98.38 85 LEU A CA 1
ATOM 669 C C . LEU A 1 85 ? -23.659 -3.213 34.800 1.00 98.38 85 LEU A C 1
ATOM 671 O O . LEU A 1 85 ? -23.903 -3.461 35.981 1.00 98.38 85 LEU A O 1
ATOM 675 N N . LYS A 1 86 ? -24.207 -2.187 34.143 1.00 98.31 86 LYS A N 1
ATOM 676 C CA . LYS A 1 86 ? -25.185 -1.267 34.733 1.00 98.31 86 LYS A CA 1
ATOM 677 C C . LYS A 1 86 ? -26.425 -2.015 35.226 1.00 98.31 86 LYS A C 1
ATOM 679 O O . LYS A 1 86 ? -26.833 -1.830 36.369 1.00 98.31 86 LYS A O 1
ATOM 684 N N . ASP A 1 87 ? -26.962 -2.929 34.424 1.00 98.31 87 ASP A N 1
ATOM 685 C CA . ASP A 1 87 ? -28.123 -3.739 34.807 1.00 98.31 87 ASP A CA 1
ATOM 686 C C . ASP A 1 87 ? -27.831 -4.647 36.005 1.00 98.31 87 ASP A C 1
ATOM 688 O O . ASP A 1 87 ? -28.644 -4.770 36.927 1.00 98.31 87 ASP A O 1
ATOM 692 N N . LYS A 1 88 ? -26.642 -5.262 36.035 1.00 98.19 88 LYS A N 1
ATOM 693 C CA . LYS A 1 88 ? -26.196 -6.071 37.177 1.00 98.19 88 LYS A CA 1
ATOM 694 C C . LYS A 1 88 ? -26.066 -5.240 38.448 1.00 98.19 88 LYS A C 1
ATOM 696 O O . LYS A 1 88 ? -26.512 -5.703 39.498 1.00 98.19 88 LYS A O 1
ATOM 701 N N . LEU A 1 89 ? -25.484 -4.046 38.351 1.00 98.06 89 LEU A N 1
ATOM 702 C CA . LEU A 1 89 ? -25.324 -3.136 39.480 1.00 98.06 89 LEU A CA 1
ATOM 703 C C . LEU A 1 89 ? -26.692 -2.714 40.028 1.00 98.06 89 LEU A C 1
ATOM 705 O O . LEU A 1 89 ? -26.959 -2.923 41.208 1.00 98.06 89 LEU A O 1
ATOM 709 N N . ASN A 1 90 ? -27.593 -2.258 39.156 1.00 97.94 90 ASN A N 1
ATOM 710 C CA . ASN A 1 90 ? -28.956 -1.868 39.526 1.00 97.94 90 ASN A CA 1
ATOM 711 C C . ASN A 1 90 ? -29.730 -3.028 40.177 1.00 97.94 90 ASN A C 1
ATOM 713 O O . ASN A 1 90 ? -30.460 -2.848 41.152 1.00 97.94 90 ASN A O 1
ATOM 717 N N . SER A 1 91 ? -29.566 -4.251 39.662 1.00 98.00 91 SER A N 1
ATOM 718 C CA . SER A 1 91 ? -30.186 -5.445 40.248 1.00 98.00 91 SER A CA 1
ATOM 719 C C . SER A 1 91 ? -29.656 -5.737 41.655 1.00 98.00 91 SER A C 1
ATOM 721 O O . SER A 1 91 ? -30.434 -6.076 42.551 1.00 98.00 91 SER A O 1
ATOM 723 N N . GLN A 1 92 ? -28.343 -5.614 41.865 1.00 97.94 92 GLN A N 1
ATOM 724 C CA . GLN A 1 92 ? -27.726 -5.811 43.176 1.00 97.94 92 GLN A CA 1
ATOM 725 C C . GLN A 1 92 ? -28.139 -4.728 44.170 1.00 97.94 92 GLN A C 1
ATOM 727 O O . GLN A 1 92 ? -28.505 -5.062 45.296 1.00 97.94 92 GLN A O 1
ATOM 732 N N . GLU A 1 93 ? -28.151 -3.466 43.746 1.00 98.06 93 GLU A N 1
ATOM 733 C CA . GLU A 1 93 ? -28.623 -2.339 44.548 1.00 98.06 93 GLU A CA 1
ATOM 734 C C . GLU A 1 93 ? -30.064 -2.568 45.008 1.00 98.06 93 GLU A C 1
ATOM 736 O O . GLU A 1 93 ? -30.350 -2.522 46.203 1.00 98.06 93 GLU A O 1
ATOM 741 N N . ARG A 1 94 ? -30.965 -2.940 44.090 1.00 97.44 94 ARG A N 1
ATOM 742 C CA . ARG A 1 94 ? -32.363 -3.228 44.430 1.00 97.44 94 ARG A CA 1
ATOM 743 C C . ARG A 1 94 ? -32.495 -4.360 45.450 1.00 97.44 94 ARG A C 1
ATOM 745 O O . ARG A 1 94 ? -33.255 -4.223 46.405 1.00 97.44 94 ARG A O 1
ATOM 752 N N . LYS A 1 95 ? -31.747 -5.456 45.282 1.00 97.44 95 LYS A N 1
ATOM 753 C CA . LYS A 1 95 ? -31.745 -6.585 46.232 1.00 97.44 95 LYS A CA 1
ATOM 754 C C . LYS A 1 95 ? -31.234 -6.175 47.611 1.00 97.44 95 LYS A C 1
ATOM 756 O O . LYS A 1 95 ? -31.779 -6.622 48.619 1.00 97.44 95 LYS A O 1
ATOM 761 N N . LEU A 1 96 ? -30.186 -5.353 47.666 1.00 96.94 96 LEU A N 1
ATOM 762 C CA . LEU A 1 96 ? -29.646 -4.837 48.923 1.00 96.94 96 LEU A CA 1
ATOM 763 C C . LEU A 1 96 ? -30.651 -3.917 49.615 1.00 96.94 96 LEU A C 1
ATOM 765 O O . LEU A 1 96 ? -30.921 -4.118 50.796 1.00 96.94 96 LEU A O 1
ATOM 769 N N . SER A 1 97 ? -31.250 -2.984 48.878 1.00 96.31 97 SER A N 1
ATOM 770 C CA . SER A 1 97 ? -32.285 -2.078 49.383 1.00 96.31 97 SER A CA 1
ATOM 771 C C . SER A 1 97 ? -33.505 -2.836 49.899 1.00 96.31 97 SER A C 1
ATOM 773 O O . SER A 1 97 ? -33.992 -2.554 50.991 1.00 96.31 97 SER A O 1
ATOM 775 N N . GLU A 1 98 ? -33.964 -3.856 49.173 1.00 97.00 98 GLU A N 1
ATOM 776 C CA . GLU A 1 98 ? -35.072 -4.705 49.608 1.00 97.00 98 GLU A CA 1
ATOM 777 C C . GLU A 1 98 ? -34.719 -5.486 50.880 1.00 97.00 98 GLU A C 1
ATOM 779 O O . GLU A 1 98 ? -35.498 -5.510 51.833 1.00 97.00 98 GLU A O 1
ATOM 784 N N . LYS A 1 99 ? -33.514 -6.064 50.953 1.00 96.25 99 LYS A N 1
ATOM 785 C CA . LYS A 1 99 ? -33.045 -6.766 52.153 1.00 96.25 99 LYS A CA 1
ATOM 786 C C . LYS A 1 99 ? -32.906 -5.819 53.349 1.00 96.25 99 LYS A C 1
ATOM 788 O O . LYS A 1 99 ? -33.261 -6.198 54.463 1.00 96.25 99 LYS A O 1
ATOM 793 N N . ALA A 1 100 ? -32.413 -4.600 53.136 1.00 94.62 100 ALA A N 1
ATOM 794 C CA . ALA A 1 100 ? -32.321 -3.574 54.169 1.00 94.62 100 ALA A CA 1
ATOM 795 C C . ALA A 1 100 ? -33.715 -3.170 54.669 1.00 94.62 100 ALA A C 1
ATOM 797 O O . ALA A 1 100 ? -33.957 -3.193 55.874 1.00 94.62 100 ALA A O 1
ATOM 798 N N . ALA A 1 101 ? -34.655 -2.901 53.758 1.00 93.69 101 ALA A N 1
ATOM 799 C CA . ALA A 1 101 ? -36.040 -2.590 54.096 1.00 93.69 101 ALA A CA 1
ATOM 800 C C . ALA A 1 101 ? -36.699 -3.725 54.894 1.00 93.69 101 ALA A C 1
ATOM 802 O O . ALA A 1 101 ? -37.290 -3.469 55.941 1.00 93.69 101 ALA A O 1
ATOM 803 N N . GLN A 1 102 ? -36.524 -4.980 54.466 1.00 93.81 102 GLN A N 1
ATOM 804 C CA . GLN A 1 102 ? -37.024 -6.154 55.187 1.00 93.81 102 GLN A CA 1
ATOM 805 C C . GLN A 1 102 ? -36.419 -6.286 56.589 1.00 93.81 102 GLN A C 1
ATOM 807 O O . GLN A 1 102 ? -37.121 -6.649 57.529 1.00 93.81 102 GLN A O 1
ATOM 812 N N . LEU A 1 103 ? -35.118 -6.025 56.758 1.00 91.81 103 LEU A N 1
ATOM 813 C CA . LEU A 1 103 ? -34.471 -6.062 58.073 1.00 91.81 103 LEU A CA 1
ATOM 814 C C . LEU A 1 103 ? -35.008 -4.967 58.997 1.00 91.81 103 LEU A C 1
ATOM 816 O O . LEU A 1 103 ? -35.269 -5.243 60.167 1.00 91.81 103 LEU A O 1
ATOM 820 N N . LEU A 1 104 ? -35.207 -3.760 58.470 1.00 89.06 104 LEU A N 1
ATOM 821 C CA . LEU A 1 104 ? -35.747 -2.626 59.217 1.00 89.06 104 LEU A CA 1
ATOM 822 C C . LEU A 1 104 ? -37.234 -2.798 59.551 1.00 89.06 104 LEU A C 1
ATOM 824 O O . LEU A 1 104 ? -37.677 -2.318 60.591 1.00 89.06 104 LEU A O 1
ATOM 828 N N . SER A 1 105 ? -38.002 -3.515 58.726 1.00 89.00 105 SER A N 1
ATOM 829 C CA . SER A 1 105 ? -39.423 -3.786 58.969 1.00 89.00 105 SER A CA 1
ATOM 830 C C . SER A 1 105 ? -39.680 -4.950 59.934 1.00 89.00 105 SER A C 1
ATOM 832 O O . SER A 1 105 ? -40.838 -5.213 60.267 1.00 89.00 105 SER A O 1
ATOM 834 N N . LYS A 1 106 ? -38.645 -5.681 60.384 1.00 92.44 106 LYS A N 1
ATOM 835 C CA . LYS A 1 106 ? -38.815 -6.803 61.323 1.00 92.44 106 LYS A CA 1
ATOM 836 C C . LYS A 1 106 ? -39.391 -6.320 62.664 1.00 92.44 106 LYS A C 1
ATOM 838 O O . LYS A 1 106 ? -38.896 -5.336 63.218 1.00 92.44 106 LYS A O 1
ATOM 843 N N . PRO A 1 107 ? -40.383 -7.025 63.241 1.00 84.19 107 PRO A N 1
ATOM 844 C CA . PRO A 1 107 ? -40.949 -6.674 64.542 1.00 84.19 107 PRO A CA 1
ATOM 845 C C . PRO A 1 107 ? -39.861 -6.538 65.615 1.00 84.19 107 PRO A C 1
ATOM 847 O O . PRO A 1 107 ? -38.981 -7.386 65.727 1.00 84.19 107 PRO A O 1
ATOM 850 N N . GLY A 1 108 ? -39.909 -5.459 66.398 1.00 81.25 108 GLY A N 1
ATOM 851 C CA . GLY A 1 108 ? -38.923 -5.167 67.446 1.00 81.25 108 GLY A CA 1
ATOM 852 C C . GLY A 1 108 ? -37.729 -4.322 66.988 1.00 81.25 108 GLY A C 1
ATOM 853 O O . GLY A 1 108 ? -37.279 -3.486 67.766 1.00 81.25 108 GLY A O 1
ATOM 854 N N . VAL A 1 109 ? -37.290 -4.418 65.725 1.00 85.44 109 VAL A N 1
ATOM 855 C CA . VAL A 1 109 ? -36.159 -3.625 65.195 1.00 85.44 109 VAL A CA 1
ATOM 856 C C . VAL A 1 109 ? -36.444 -2.113 65.207 1.00 85.44 109 VAL A C 1
ATOM 858 O O . VAL A 1 109 ? -35.624 -1.376 65.752 1.00 85.44 109 VAL A O 1
ATOM 861 N N . PRO A 1 110 ? -37.612 -1.614 64.744 1.00 82.94 110 PRO A N 1
ATOM 862 C CA . PRO A 1 110 ? -37.944 -0.191 64.848 1.00 82.94 110 PRO A CA 1
ATOM 863 C C . PRO A 1 110 ? -37.948 0.329 66.289 1.00 82.94 110 PRO A C 1
ATOM 865 O O . PRO A 1 110 ? -37.481 1.433 66.549 1.00 82.94 110 PRO A O 1
ATOM 868 N N . LYS A 1 111 ? -38.438 -0.482 67.239 1.00 83.19 111 LYS A N 1
ATOM 869 C CA . LYS A 1 111 ? -38.465 -0.125 68.667 1.00 83.19 111 LYS A CA 1
ATOM 870 C C . LYS A 1 111 ? -37.058 -0.087 69.268 1.00 83.19 111 LYS A C 1
ATOM 872 O O . LYS A 1 111 ? -36.783 0.778 70.086 1.00 83.19 111 LYS A O 1
ATOM 877 N N . MET A 1 112 ? -36.170 -0.990 68.846 1.00 87.19 112 MET A N 1
ATOM 878 C CA . MET A 1 112 ? -34.764 -1.001 69.264 1.00 87.19 112 MET A CA 1
ATOM 879 C C . MET A 1 112 ? -33.954 0.159 68.672 1.00 87.19 112 MET A C 1
ATOM 881 O O . MET A 1 112 ? -33.019 0.630 69.310 1.00 87.19 112 MET A O 1
ATOM 885 N N . LEU A 1 113 ? -34.300 0.621 67.466 1.00 86.31 113 LEU A N 1
ATOM 886 C CA . LEU A 1 113 ? -33.623 1.736 66.798 1.00 86.31 113 LEU A CA 1
ATOM 887 C C . LEU A 1 113 ? -34.156 3.114 67.220 1.00 86.31 113 LEU A C 1
ATOM 889 O O . LEU A 1 113 ? -33.450 4.105 67.037 1.00 86.31 113 LEU A O 1
ATOM 893 N N . ALA A 1 114 ? -35.356 3.196 67.804 1.00 81.62 114 ALA A N 1
ATOM 894 C CA . ALA A 1 114 ? -35.969 4.457 68.231 1.00 81.62 114 ALA A CA 1
ATOM 895 C C . ALA A 1 114 ? -35.074 5.302 69.170 1.00 81.62 114 ALA A C 1
ATOM 897 O O . ALA A 1 114 ? -34.853 6.464 68.845 1.00 81.62 114 ALA A O 1
ATOM 898 N N . PRO A 1 115 ? -34.427 4.751 70.222 1.00 84.38 115 PRO A N 1
ATOM 899 C CA . PRO A 1 115 ? -33.558 5.542 71.101 1.00 84.38 115 PRO A CA 1
ATOM 900 C C . PRO A 1 115 ? -32.314 6.111 70.404 1.00 84.38 115 PRO A C 1
ATOM 902 O O . PRO A 1 115 ? -31.781 7.134 70.824 1.00 84.38 115 PRO A O 1
ATOM 905 N N . LEU A 1 116 ? -31.815 5.442 69.358 1.00 84.06 116 LEU A N 1
ATOM 906 C CA . LEU A 1 116 ? -30.688 5.929 68.554 1.00 84.06 116 LEU A CA 1
ATOM 907 C C . LEU A 1 116 ? -31.139 7.018 67.579 1.00 84.06 116 LEU A C 1
ATOM 909 O O . LEU A 1 116 ? -30.437 8.009 67.399 1.00 84.06 116 LEU A O 1
ATOM 913 N N . ARG A 1 117 ? -32.319 6.844 66.977 1.00 83.00 117 ARG A N 1
ATOM 914 C CA . ARG A 1 117 ? -32.942 7.836 66.100 1.00 83.00 117 ARG A CA 1
ATOM 915 C C . ARG A 1 117 ? -33.272 9.125 66.854 1.00 83.00 117 ARG A C 1
ATOM 917 O O . ARG A 1 117 ? -32.990 10.193 66.327 1.00 83.00 117 ARG A O 1
ATOM 924 N N . ASP A 1 118 ? -33.786 9.025 68.076 1.00 82.00 118 ASP A N 1
ATOM 925 C CA . ASP A 1 118 ? -34.095 10.189 68.912 1.00 82.00 118 ASP A CA 1
ATOM 926 C C . ASP A 1 118 ? -32.811 10.934 69.309 1.00 82.00 118 ASP A C 1
ATOM 928 O O . ASP A 1 118 ? -32.742 12.144 69.143 1.00 82.00 118 ASP A O 1
ATOM 932 N N . LYS A 1 119 ? -31.739 10.223 69.695 1.00 80.56 119 LYS A N 1
ATOM 933 C CA . LYS A 1 119 ? -30.421 10.833 69.977 1.00 80.56 119 LYS A CA 1
ATOM 934 C C . LYS A 1 119 ? -29.775 11.511 68.765 1.00 80.56 119 LYS A C 1
ATOM 936 O O . LYS A 1 119 ? -29.083 12.509 68.922 1.00 80.56 119 LYS A O 1
ATOM 941 N N . LEU A 1 120 ? -29.952 10.959 67.566 1.00 76.38 120 LEU A N 1
ATOM 942 C CA . LEU A 1 120 ? -29.453 11.568 66.327 1.00 76.38 120 LEU A CA 1
ATOM 943 C C . LEU A 1 120 ? -30.307 12.764 65.892 1.00 76.38 120 LEU A C 1
ATOM 945 O O . LEU A 1 120 ? -29.774 13.706 65.318 1.00 76.38 120 LEU A O 1
ATOM 949 N N . SER A 1 121 ? -31.611 12.736 66.176 1.00 73.50 121 SER A N 1
ATOM 950 C CA . SER A 1 121 ? -32.523 13.845 65.894 1.00 73.50 121 SER A CA 1
ATOM 951 C C . SER A 1 121 ? -32.327 15.021 66.855 1.00 73.50 121 SER A C 1
ATOM 953 O O . SER A 1 121 ? -32.493 16.158 66.432 1.00 73.50 121 SER A O 1
ATOM 955 N N . ASP A 1 122 ? -31.960 14.756 68.111 1.00 62.75 122 ASP A N 1
ATOM 956 C CA . ASP A 1 122 ? -31.689 15.775 69.139 1.00 62.75 122 ASP A CA 1
ATOM 957 C C . ASP A 1 122 ? -30.325 16.463 68.915 1.00 62.75 122 ASP A C 1
ATOM 959 O O . ASP A 1 122 ? -30.172 17.658 69.134 1.00 62.75 122 ASP A O 1
ATOM 963 N N . ASN A 1 123 ? -29.346 15.731 68.364 1.00 55.22 123 ASN A N 1
ATOM 964 C CA . ASN A 1 123 ? -28.015 16.256 68.024 1.00 55.22 123 ASN A CA 1
ATOM 965 C C . ASN A 1 123 ? -27.923 16.902 66.624 1.00 55.22 123 ASN A C 1
ATOM 967 O O . ASN A 1 123 ? -26.858 17.388 66.256 1.00 55.22 123 ASN A O 1
ATOM 971 N N . GLY A 1 124 ? -28.987 16.854 65.815 1.00 51.56 124 GLY A N 1
ATOM 972 C CA . GLY A 1 124 ? -29.001 17.356 64.433 1.00 51.56 124 GLY A CA 1
ATOM 973 C C . GLY A 1 124 ? -29.613 18.749 64.257 1.00 51.56 124 GLY A C 1
ATOM 974 O O . GLY A 1 124 ? -29.670 19.238 63.132 1.00 51.56 124 GLY A O 1
ATOM 975 N N . ALA A 1 125 ? -30.099 19.372 65.334 1.00 51.06 125 ALA A N 1
ATOM 976 C CA . ALA A 1 125 ? -30.675 20.717 65.284 1.00 51.06 125 ALA A CA 1
ATOM 977 C C . ALA A 1 125 ? -29.620 21.833 65.380 1.00 51.06 125 ALA A C 1
ATOM 979 O O . ALA A 1 125 ? -29.888 22.947 64.939 1.00 51.06 125 ALA A O 1
ATOM 980 N N . ASP A 1 126 ? -28.416 21.524 65.868 1.00 53.66 126 ASP A N 1
ATOM 981 C CA . ASP A 1 126 ? -27.327 22.488 65.988 1.00 53.66 126 ASP A CA 1
ATOM 982 C C . ASP A 1 126 ? -26.144 22.064 65.109 1.00 53.66 126 ASP A C 1
ATOM 984 O O . ASP A 1 126 ? -25.418 21.124 65.419 1.00 53.66 126 ASP A O 1
ATOM 988 N N . SER A 1 127 ? -25.913 22.834 64.042 1.00 53.41 127 SER A N 1
ATOM 989 C CA . SER A 1 127 ? -24.731 22.800 63.168 1.00 53.41 127 SER A CA 1
ATOM 990 C C . SER A 1 127 ? -24.780 21.813 61.989 1.00 53.41 127 SER A C 1
ATOM 992 O O . SER A 1 127 ? -24.301 20.692 62.075 1.00 53.41 127 SER A O 1
ATOM 994 N N . ILE A 1 128 ? -25.316 22.281 60.856 1.00 49.50 128 ILE A N 1
ATOM 995 C CA . ILE A 1 128 ? -24.632 22.351 59.548 1.00 49.50 128 ILE A CA 1
ATOM 996 C C . ILE A 1 128 ? -25.325 23.501 58.804 1.00 49.50 128 ILE A C 1
ATOM 998 O O . ILE A 1 128 ? -26.295 23.320 58.078 1.00 49.50 128 ILE A O 1
ATOM 1002 N N . ASP A 1 129 ? -24.841 24.711 59.058 1.00 48.22 129 ASP A N 1
ATOM 1003 C CA . ASP A 1 129 ? -24.982 25.839 58.145 1.00 48.22 129 ASP A CA 1
ATOM 1004 C C . ASP A 1 129 ? -23.550 26.309 57.867 1.00 48.22 129 ASP A C 1
ATOM 1006 O O . ASP A 1 129 ? -22.717 26.364 58.774 1.00 48.22 129 ASP A O 1
ATOM 1010 N N . SER A 1 130 ? -23.251 26.601 56.607 1.00 52.78 130 SER A N 1
ATOM 1011 C CA . SER A 1 130 ? -21.916 26.806 56.024 1.00 52.78 130 SER A CA 1
ATOM 1012 C C . SER A 1 130 ? -21.142 25.530 55.660 1.00 52.78 130 SER A C 1
ATOM 1014 O O . SER A 1 130 ? -20.374 24.973 56.431 1.00 52.78 130 SER A O 1
ATOM 1016 N N . PHE A 1 131 ? -21.292 25.121 54.404 1.00 42.62 131 PHE A N 1
ATOM 1017 C CA . PHE A 1 131 ? -20.144 24.884 53.529 1.00 42.62 131 PHE A CA 1
ATOM 1018 C C . PHE A 1 131 ? -20.584 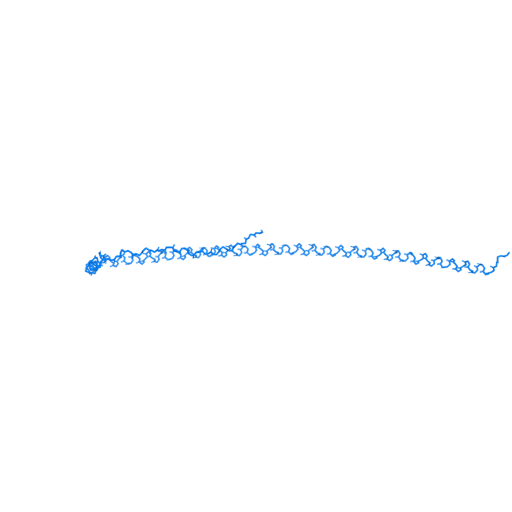25.229 52.108 1.00 42.62 131 PHE A C 1
ATOM 1020 O O . PHE A 1 131 ? -21.101 24.398 51.366 1.00 42.62 131 PHE A O 1
ATOM 1027 N N . ASP A 1 132 ? -20.420 26.504 51.771 1.00 45.03 132 ASP A N 1
ATOM 1028 C CA . ASP A 1 132 ? -20.551 27.002 50.410 1.00 45.03 132 ASP A CA 1
ATOM 1029 C C . ASP A 1 132 ? -19.335 26.483 49.624 1.00 45.03 132 ASP A C 1
ATOM 1031 O O . ASP A 1 132 ? -18.205 26.953 49.794 1.00 45.03 132 ASP A O 1
ATOM 1035 N N . TYR A 1 133 ? -19.527 25.410 48.855 1.00 41.53 133 TYR A N 1
ATOM 1036 C CA . TYR A 1 133 ? -18.475 24.853 48.010 1.00 41.53 133 TYR A CA 1
ATOM 1037 C C . TYR A 1 133 ? -18.353 25.728 46.765 1.00 41.53 133 TYR A C 1
ATOM 1039 O O . TYR A 1 133 ? -19.100 25.603 45.798 1.00 41.53 133 TYR A O 1
ATOM 1047 N N . ASN A 1 134 ? -17.373 26.623 46.821 1.00 41.94 134 ASN A N 1
ATOM 1048 C CA . ASN A 1 134 ? -16.873 27.400 45.702 1.00 41.94 134 ASN A CA 1
ATOM 1049 C C . ASN A 1 134 ? -16.471 26.432 44.568 1.00 41.94 134 ASN A C 1
ATOM 1051 O O . ASN A 1 134 ? -15.448 25.746 44.648 1.00 41.94 134 ASN A O 1
ATOM 1055 N N . ALA A 1 135 ? -17.308 26.325 43.535 1.00 46.72 135 ALA A N 1
ATOM 1056 C CA . ALA A 1 135 ? -17.038 25.550 42.332 1.00 46.72 135 ALA A CA 1
ATOM 1057 C C . ALA A 1 135 ? -16.014 26.306 41.479 1.00 46.72 135 ALA A C 1
ATOM 1059 O O . ALA A 1 135 ? -16.353 27.023 40.540 1.00 46.72 135 ALA A O 1
ATOM 1060 N N . GLN A 1 136 ? -14.739 26.174 41.837 1.00 42.56 136 GLN A N 1
ATOM 1061 C CA . GLN A 1 136 ? -13.653 26.639 40.993 1.00 42.56 136 GLN A CA 1
ATOM 1062 C C . GLN A 1 136 ? -13.462 25.626 39.861 1.00 42.56 136 GLN A C 1
ATOM 1064 O O . GLN A 1 136 ? -12.812 24.591 40.017 1.00 42.56 136 GLN A O 1
ATOM 1069 N N . GLU A 1 137 ? -14.096 25.919 38.726 1.00 44.97 137 GLU A N 1
ATOM 1070 C CA . GLU A 1 137 ? -13.884 25.229 37.462 1.00 44.97 137 GLU A CA 1
ATOM 1071 C C . GLU A 1 137 ? -12.400 25.281 37.083 1.00 44.97 137 GLU A C 1
ATOM 1073 O O . GLU A 1 137 ? -11.866 26.302 36.654 1.00 44.97 137 GLU A O 1
ATOM 1078 N N . HIS A 1 138 ? -11.721 24.147 37.212 1.00 48.75 138 HIS A N 1
ATOM 1079 C CA . HIS A 1 138 ? -10.496 23.884 36.479 1.00 48.75 138 HIS A CA 1
ATOM 1080 C C . HIS A 1 138 ? -10.776 22.740 35.508 1.00 48.75 138 HIS A C 1
ATOM 1082 O O . HIS A 1 138 ? -10.610 21.566 35.834 1.00 48.75 138 HIS A O 1
ATOM 1088 N N . SER A 1 139 ? -11.198 23.092 34.292 1.00 41.44 139 SER A N 1
ATOM 1089 C CA . SER A 1 139 ? -11.080 22.204 33.140 1.00 41.44 139 SER A CA 1
ATOM 1090 C C . SER A 1 139 ? -10.495 22.929 31.932 1.00 41.44 139 SER A C 1
ATOM 1092 O O . SER A 1 139 ? -11.086 23.831 31.351 1.00 41.44 139 SER A O 1
ATOM 1094 N N . THR A 1 140 ? -9.299 22.444 31.593 1.00 44.19 140 THR A N 1
ATOM 1095 C CA . THR A 1 140 ? -8.777 2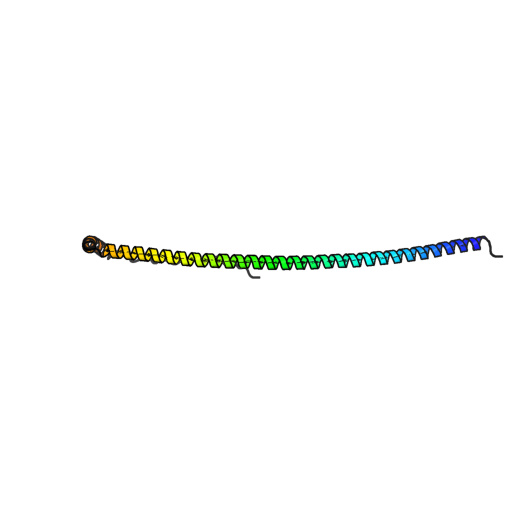2.202 30.243 1.00 44.19 140 THR A CA 1
ATOM 1096 C C . THR A 1 140 ? -8.382 23.395 29.372 1.00 44.19 140 THR A C 1
ATOM 1098 O O . THR A 1 140 ? -9.167 23.952 28.616 1.00 44.19 140 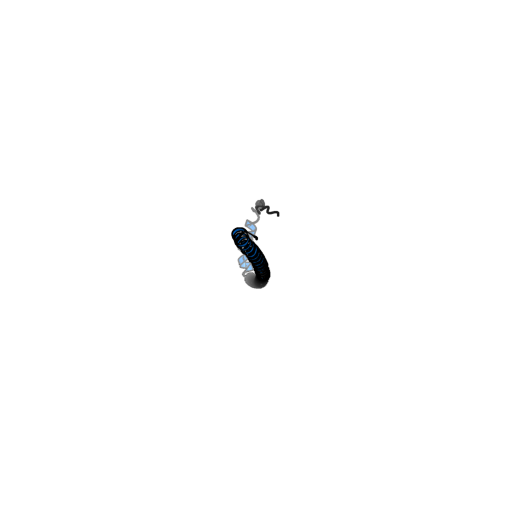THR A O 1
ATOM 1101 N N . VAL A 1 141 ? -7.076 23.676 29.432 1.00 40.78 141 VAL A N 1
ATOM 1102 C CA . VAL A 1 141 ? -6.141 23.818 28.299 1.00 40.78 141 VAL A CA 1
ATOM 1103 C C . VAL A 1 141 ? -6.798 23.743 26.913 1.00 40.78 141 VAL A C 1
ATOM 1105 O O . VAL A 1 141 ? -7.072 22.668 26.384 1.00 40.78 141 VAL A O 1
ATOM 1108 N N . THR A 1 142 ? -6.944 24.909 26.290 1.00 40.19 142 THR A N 1
ATOM 1109 C CA . THR A 1 142 ? -7.166 25.066 24.853 1.00 40.19 142 THR A CA 1
ATOM 1110 C C . THR A 1 142 ? -5.879 24.710 24.108 1.00 40.19 142 THR A C 1
ATOM 1112 O O . THR A 1 142 ? -4.978 25.539 23.983 1.00 40.19 142 THR A O 1
ATOM 1115 N N . THR A 1 143 ? -5.768 23.493 23.573 1.00 49.41 143 THR A N 1
ATOM 1116 C CA . THR A 1 143 ? -4.842 23.235 22.462 1.00 49.41 143 THR A CA 1
ATOM 1117 C C . THR A 1 143 ? -5.478 23.781 21.191 1.00 49.41 143 THR A C 1
ATOM 1119 O O . THR A 1 143 ? -6.300 23.125 20.552 1.00 49.41 143 THR A O 1
ATOM 1122 N N . GLY A 1 144 ? -5.125 25.018 20.849 1.00 38.44 144 GLY A N 1
ATOM 1123 C CA . GLY A 1 144 ? -5.427 25.602 19.551 1.00 38.44 144 GLY A CA 1
ATOM 1124 C C . GLY A 1 144 ? -4.603 24.910 18.471 1.00 38.44 144 GLY A C 1
ATOM 1125 O O . GLY A 1 144 ? -3.437 25.237 18.280 1.00 38.44 144 GLY A O 1
ATOM 1126 N N . PHE A 1 145 ? -5.219 23.966 17.768 1.00 43.19 145 PHE A N 1
ATOM 1127 C CA . PHE A 1 145 ? -4.781 23.525 16.450 1.00 43.19 145 PHE A CA 1
ATOM 1128 C C . PHE A 1 145 ? -5.875 23.950 15.470 1.00 43.19 145 PHE A C 1
ATOM 1130 O O . PHE A 1 145 ? -7.022 23.518 15.587 1.00 43.19 145 PHE A O 1
ATOM 1137 N N . LYS A 1 146 ? -5.543 24.845 14.540 1.00 47.88 146 LYS A N 1
ATOM 1138 C CA . LYS A 1 146 ? -6.369 25.135 13.365 1.00 47.88 146 LYS A CA 1
ATOM 1139 C C . LYS A 1 146 ? -5.493 24.997 12.110 1.00 47.88 146 LYS A C 1
ATOM 1141 O O . LYS A 1 146 ? -4.292 25.240 12.226 1.00 47.88 146 LYS A O 1
ATOM 1146 N N . PRO A 1 147 ? -6.089 24.553 10.990 1.00 61.16 147 PRO A N 1
ATOM 1147 C CA . PRO A 1 147 ? -5.396 24.140 9.773 1.00 61.16 147 PRO A CA 1
ATOM 1148 C C . PRO A 1 147 ? -4.777 25.308 9.005 1.00 61.16 147 PRO A C 1
ATOM 1150 O O . PRO A 1 147 ? -5.264 26.452 9.171 1.00 61.16 147 PRO A O 1
#

Organism: NCBI:txid129364

Foldseek 3Di:
DDDPVVVVVVVVVVVVVVVVVVVVVVVVVVVVVVVVVVVVVVVVVVVVVVVVVVVVVVVVVVVVVVVVVVVVVVVVVVVVVVVVVVVVVVVVVVVVVVVVVVVCPDPPNVVVCVVVVVVCVVVPPDDDDDDPPDPPDDDDDDPDDDD

Sequence (147 aa):
MESPFHSRVGKVVRRISDKLDEYEAAVVDHYVAVGESLTRTHGRVKDKLTTHEQKLSNHIEHCEAAIVNSCTSVGEHLTHTQERLKDKLNSQERKLSEKAAQLLSKPGVPKMLAPLRDKLSDNGADSIDSFDYNAQEHSTVTTGFKP